Protein AF-A0A835IC22-F1 (afdb_monomer_lite)

Sequence (151 aa):
MANYLKTVVAPQVPPELYDSFIAAIDKGHIKTMPNRSMPAAPHLTPGALLMGDAFNMCHPLTGGGMTVALSDIVVLQNLLKPLRNLNDAPSLCRYLESFYTLRKPPWSYREQYLVRNFDHTSFGNNPLYCGGGESEIVDEFGEDSKFIKGV

Secondary structure (DSSP, 8-state):
-HHHIIIIIGGGS-HHHHHHHHHHHHTT---------B------BTTB---GGGT-BPPTTS--HHHHHHHHHHHHHHHHTT-S-TT-HHHHHHHHHHHHHHT--THHHHHHHHHHHHHHHHH-S-GGG-------------SGGGSSS--

InterPro domains:
  IPR013698 Squalene epoxidase [PF08491] (1-105)
  IPR036188 FAD/NAD(P)-binding domain superfamily [G3DSA:3.50.50.60] (13-121)
  IPR036188 FAD/NAD(P)-binding domain superfamily [SSF51905] (32-123)
  IPR040125 Squalene monooxygenase [PTHR10835] (1-107)

Structure (mmCIF, N/CA/C/O backbone):
data_AF-A0A835IC22-F1
#
_entry.id   AF-A0A835IC22-F1
#
loop_
_atom_site.group_PDB
_atom_site.id
_atom_site.type_symbol
_atom_site.label_atom_id
_atom_site.label_alt_id
_atom_site.label_comp_id
_atom_site.label_asym_id
_atom_site.label_entity_id
_atom_site.label_seq_id
_atom_site.pdbx_PDB_ins_code
_atom_site.Cartn_x
_atom_site.Cartn_y
_atom_site.Cartn_z
_atom_site.occupancy
_atom_site.B_iso_or_equiv
_atom_site.auth_seq_id
_atom_site.auth_comp_id
_atom_site.auth_asym_id
_atom_site.auth_atom_id
_atom_site.pdbx_PDB_model_num
ATOM 1 N N . MET A 1 1 ? -11.893 -7.218 19.104 1.00 88.44 1 MET A N 1
ATOM 2 C CA . MET A 1 1 ? -11.735 -5.921 18.408 1.00 88.44 1 MET A CA 1
ATOM 3 C C . MET A 1 1 ? -12.777 -4.897 18.853 1.00 88.44 1 MET A C 1
ATOM 5 O O . MET A 1 1 ? -12.385 -3.920 19.468 1.00 88.44 1 MET A O 1
ATOM 9 N N . ALA A 1 2 ? -14.081 -5.128 18.646 1.00 93.50 2 ALA A N 1
ATOM 10 C CA . ALA A 1 2 ? -15.134 -4.172 19.029 1.00 93.50 2 ALA A CA 1
ATOM 11 C C . ALA A 1 2 ? -15.066 -3.703 20.499 1.00 93.50 2 ALA A C 1
ATOM 13 O O . ALA A 1 2 ? -15.127 -2.507 20.755 1.00 93.50 2 ALA A O 1
ATOM 14 N N . ASN A 1 3 ? -14.858 -4.625 21.451 1.00 94.62 3 ASN A N 1
ATOM 15 C CA . ASN A 1 3 ? -14.710 -4.269 22.868 1.00 94.62 3 ASN A CA 1
ATOM 16 C C . ASN A 1 3 ? -13.533 -3.306 23.107 1.00 94.62 3 ASN A C 1
ATOM 18 O O . ASN A 1 3 ? -13.711 -2.262 23.715 1.00 94.62 3 ASN A O 1
ATOM 22 N N . TYR A 1 4 ? -12.359 -3.605 22.539 1.00 95.44 4 TYR A N 1
ATOM 23 C CA . TYR A 1 4 ? -11.170 -2.753 22.646 1.00 95.44 4 TYR A CA 1
ATOM 24 C C . TYR A 1 4 ? -11.412 -1.348 22.076 1.00 95.44 4 TYR A C 1
ATOM 26 O O . TYR A 1 4 ? -11.044 -0.354 22.696 1.00 95.44 4 TYR A O 1
ATOM 34 N N . LEU A 1 5 ? -12.091 -1.254 20.927 1.00 95.88 5 LEU A N 1
ATOM 35 C CA . LEU A 1 5 ? -12.436 0.039 20.338 1.00 95.88 5 LEU A CA 1
ATOM 36 C C . LEU A 1 5 ? -13.370 0.851 21.245 1.00 95.88 5 LEU A C 1
ATOM 38 O O . LEU A 1 5 ? -13.173 2.051 21.380 1.00 95.88 5 LEU A O 1
ATOM 42 N N . LYS A 1 6 ? -14.337 0.216 21.914 1.00 95.88 6 LYS A N 1
ATOM 43 C CA . LYS A 1 6 ? -15.254 0.908 22.834 1.00 95.88 6 LYS A CA 1
ATOM 44 C C . LYS A 1 6 ? -14.597 1.320 24.150 1.00 95.88 6 LYS A C 1
ATOM 46 O O . LYS A 1 6 ? -14.882 2.398 24.653 1.00 95.88 6 LYS A O 1
ATOM 51 N N . THR A 1 7 ? -13.744 0.474 24.722 1.00 96.25 7 THR A N 1
ATOM 52 C CA . THR A 1 7 ? -13.201 0.705 26.069 1.00 96.25 7 THR A CA 1
ATOM 53 C C . THR A 1 7 ? -11.900 1.498 26.068 1.00 96.25 7 THR A C 1
ATOM 55 O O . THR A 1 7 ? -11.641 2.220 27.023 1.00 96.25 7 THR A O 1
ATOM 58 N N . VAL A 1 8 ? -11.071 1.354 25.028 1.00 96.56 8 VAL A N 1
ATOM 59 C CA . VAL A 1 8 ? -9.735 1.970 24.962 1.00 96.56 8 VAL A CA 1
ATOM 60 C C . VAL A 1 8 ? -9.702 3.138 23.985 1.00 96.56 8 VAL A C 1
ATOM 62 O O . VAL A 1 8 ? -9.152 4.185 24.313 1.00 96.56 8 VAL A O 1
ATOM 65 N N . VAL A 1 9 ? -10.287 2.980 22.793 1.00 95.69 9 VAL A N 1
ATOM 66 C CA . VAL A 1 9 ? -10.189 3.997 21.731 1.00 95.69 9 VAL A CA 1
ATOM 67 C C . VAL A 1 9 ? -11.272 5.066 21.865 1.00 95.69 9 VAL A C 1
ATOM 69 O O . VAL A 1 9 ? -10.950 6.245 21.806 1.00 95.69 9 VAL A O 1
ATOM 72 N N . ALA A 1 10 ? -12.533 4.689 22.102 1.00 95.94 10 ALA A N 1
ATOM 73 C CA . ALA A 1 10 ? -13.659 5.628 22.145 1.00 95.94 10 ALA A CA 1
ATOM 74 C C . ALA A 1 10 ? -13.474 6.806 23.124 1.00 95.94 10 ALA A C 1
ATOM 76 O O . ALA A 1 10 ? -13.819 7.920 22.741 1.00 95.94 10 ALA A O 1
ATOM 77 N N . PRO A 1 11 ? -12.893 6.636 24.332 1.00 96.44 11 PRO A N 1
ATOM 78 C CA . PRO A 1 11 ? -12.646 7.763 25.239 1.00 96.44 11 PRO A CA 1
ATOM 79 C C . PRO A 1 11 ? -11.644 8.804 24.713 1.00 96.44 11 PRO A C 1
ATOM 81 O O . PRO A 1 11 ? -11.596 9.912 25.235 1.00 96.44 11 PRO A O 1
ATOM 84 N N . GLN A 1 12 ? -10.830 8.452 23.712 1.00 96.38 12 GLN A N 1
ATOM 85 C CA . GLN A 1 12 ? -9.830 9.331 23.090 1.00 96.38 12 GLN A CA 1
ATOM 86 C C . GLN A 1 12 ? -10.367 10.030 21.827 1.00 96.38 12 GLN A C 1
ATOM 88 O O . GLN A 1 12 ? -9.678 10.866 21.243 1.00 96.38 12 GLN A O 1
ATOM 93 N N . VAL A 1 13 ? -11.575 9.675 21.375 1.00 96.06 13 VAL A N 1
ATOM 94 C CA . VAL A 1 13 ? -12.207 10.247 20.180 1.00 96.06 13 VAL A CA 1
ATOM 95 C C . VAL A 1 13 ? -12.846 11.598 20.533 1.00 96.06 13 VAL A C 1
ATOM 97 O O . VAL A 1 13 ? -13.479 11.702 21.585 1.00 96.06 13 VAL A O 1
ATOM 100 N N . PRO A 1 14 ? -12.734 12.626 19.669 1.00 97.38 14 PRO A N 1
ATOM 101 C CA . PRO A 1 14 ? -13.420 13.898 19.873 1.00 97.38 14 PRO A CA 1
ATOM 102 C C . PRO A 1 14 ? -14.938 13.724 20.070 1.00 97.38 14 PRO A C 1
ATOM 104 O O . PRO A 1 14 ? -15.537 12.886 19.382 1.00 97.38 14 PRO A O 1
ATOM 107 N N . PRO A 1 15 ? -15.582 14.509 20.957 1.00 95.75 15 PRO A N 1
ATOM 108 C CA . PRO A 1 15 ? -17.012 14.380 21.250 1.00 95.75 15 PRO A CA 1
ATOM 109 C C . PRO A 1 15 ? -17.905 14.420 20.004 1.00 95.75 15 PRO A C 1
ATOM 111 O O . PRO A 1 15 ? -18.880 13.680 19.919 1.00 95.75 15 PRO A O 1
ATOM 114 N N . GLU A 1 16 ? -17.537 15.221 19.004 1.00 97.50 16 GLU A N 1
ATOM 115 C CA . GLU A 1 16 ? -18.276 15.400 17.751 1.00 97.50 16 GLU A CA 1
ATOM 116 C C . GLU A 1 16 ? -18.332 14.123 16.895 1.00 97.50 16 GLU A C 1
ATOM 118 O O . GLU A 1 16 ? -19.232 13.968 16.071 1.00 97.50 16 GLU A O 1
ATOM 123 N N . LEU A 1 17 ? -17.377 13.203 17.074 1.00 97.06 17 LEU A N 1
ATOM 124 C CA . LEU A 1 17 ? -17.281 11.951 16.315 1.00 97.06 17 LEU A CA 1
ATOM 125 C C . LEU A 1 17 ? -17.707 10.721 17.127 1.00 97.06 17 LEU A C 1
ATOM 127 O O . LEU A 1 17 ? -17.896 9.653 16.537 1.00 97.06 17 LEU A O 1
ATOM 131 N N . TYR A 1 18 ? -17.884 10.852 18.444 1.00 96.38 18 TYR A N 1
ATOM 132 C CA . TYR A 1 18 ? -18.097 9.730 19.361 1.00 96.38 18 TYR A CA 1
ATOM 133 C C . TYR A 1 18 ? -19.308 8.865 18.981 1.00 96.38 18 TYR A C 1
ATOM 135 O O . TYR A 1 18 ? -19.168 7.655 18.786 1.00 96.38 18 TYR A O 1
ATOM 143 N N . ASP A 1 19 ? -20.479 9.477 18.790 1.00 96.75 19 ASP A N 1
ATOM 144 C CA . ASP A 1 19 ? -21.715 8.746 18.474 1.00 96.75 19 ASP A CA 1
ATOM 145 C C . ASP A 1 19 ? -21.602 7.994 17.143 1.00 96.75 19 ASP A C 1
ATOM 147 O O . ASP A 1 19 ? -21.988 6.827 17.028 1.00 96.75 19 ASP A O 1
ATOM 151 N N . SER A 1 20 ? -20.999 8.640 16.138 1.00 96.56 20 SER A N 1
ATOM 152 C CA . SER A 1 20 ? -20.763 8.031 14.827 1.00 96.56 20 SER A CA 1
ATOM 153 C C . SER A 1 20 ? -19.791 6.847 14.906 1.00 96.56 20 SER A C 1
ATOM 155 O O . SER A 1 20 ? -19.995 5.828 14.239 1.00 96.56 20 SER A O 1
ATOM 157 N N . PHE A 1 21 ? -18.777 6.946 15.769 1.00 96.44 21 PHE A N 1
ATOM 158 C CA . PHE A 1 21 ? -17.787 5.904 16.007 1.00 96.44 21 PHE A CA 1
ATOM 159 C C . PHE A 1 21 ? -18.409 4.678 16.688 1.00 96.44 21 PHE A C 1
ATOM 161 O O . PHE A 1 21 ? -18.231 3.556 16.206 1.00 96.44 21 PHE A O 1
ATOM 168 N N . ILE A 1 22 ? -19.204 4.870 17.748 1.00 96.81 22 ILE A N 1
ATOM 169 C CA . ILE A 1 22 ? -19.910 3.774 18.434 1.00 96.81 22 ILE A CA 1
ATOM 170 C C . ILE A 1 22 ? -20.901 3.085 17.490 1.00 96.81 22 ILE A C 1
ATOM 172 O O . ILE A 1 22 ? -20.872 1.857 17.365 1.00 96.81 22 ILE A O 1
ATOM 176 N N . ALA A 1 23 ? -21.701 3.859 16.751 1.00 96.50 23 ALA A N 1
ATOM 177 C CA . ALA A 1 23 ? -22.654 3.315 15.787 1.00 96.50 23 ALA A CA 1
ATOM 178 C C . ALA A 1 23 ? -21.967 2.489 14.681 1.00 96.50 23 ALA A C 1
ATOM 180 O O . ALA A 1 23 ? -22.501 1.469 14.239 1.00 96.50 23 ALA A O 1
ATOM 181 N N . ALA A 1 24 ? -20.778 2.896 14.225 1.00 96.06 24 ALA A N 1
ATOM 182 C CA . ALA A 1 24 ? -20.002 2.138 13.244 1.00 96.06 24 ALA A CA 1
ATOM 183 C C . ALA A 1 24 ? -19.472 0.809 13.809 1.00 96.06 24 ALA A C 1
ATOM 185 O O . ALA A 1 24 ? -19.466 -0.198 13.096 1.00 96.06 24 ALA A O 1
ATOM 186 N N . ILE A 1 25 ? -19.074 0.779 15.085 1.00 95.75 25 ILE A N 1
ATOM 187 C CA . ILE A 1 25 ? -18.645 -0.453 15.763 1.00 95.75 25 ILE A CA 1
ATOM 188 C C . ILE A 1 25 ? -19.816 -1.431 15.898 1.00 95.75 25 ILE A C 1
ATOM 190 O O . ILE A 1 25 ? -19.635 -2.621 15.636 1.00 95.75 25 ILE A O 1
ATOM 194 N N . ASP A 1 26 ? -21.008 -0.945 16.252 1.00 95.50 26 ASP A N 1
ATOM 195 C CA . ASP A 1 26 ? -22.206 -1.780 16.421 1.00 95.50 26 ASP A CA 1
ATOM 196 C C . ASP A 1 26 ? -22.703 -2.395 15.110 1.00 95.50 26 ASP A C 1
ATOM 198 O O . ASP A 1 26 ? -23.225 -3.508 15.108 1.00 95.50 26 ASP A O 1
ATOM 202 N N . LYS A 1 27 ? -22.450 -1.734 13.973 1.00 95.44 27 LYS A N 1
ATOM 203 C CA . LYS A 1 27 ? -22.671 -2.316 12.637 1.00 95.44 27 LYS A CA 1
ATOM 204 C C . LYS A 1 27 ? -21.746 -3.504 12.332 1.00 95.44 27 LYS A C 1
ATOM 206 O O . LYS A 1 27 ? -22.031 -4.264 11.414 1.00 95.44 27 LYS A O 1
ATOM 211 N N . GLY A 1 28 ? -20.632 -3.667 13.051 1.00 91.12 28 GLY A N 1
ATOM 212 C CA . GLY A 1 28 ? -19.802 -4.879 13.019 1.00 91.12 28 GLY A CA 1
ATOM 213 C C . GLY A 1 28 ? -18.872 -5.059 11.809 1.00 91.12 28 GLY A C 1
ATOM 214 O O . GLY A 1 28 ? -18.144 -6.047 11.749 1.00 91.12 28 GLY A O 1
ATOM 215 N N . HIS A 1 29 ? -18.820 -4.118 10.862 1.00 91.19 29 HIS A N 1
ATOM 216 C CA . HIS A 1 29 ? -17.988 -4.223 9.651 1.00 91.19 29 HIS A CA 1
ATOM 217 C C . HIS A 1 29 ? -16.534 -3.755 9.861 1.00 91.19 29 HIS A C 1
ATOM 219 O O . HIS A 1 29 ? -16.032 -2.892 9.140 1.00 91.19 29 HIS A O 1
ATOM 225 N N . ILE A 1 30 ? -15.837 -4.327 10.846 1.00 92.69 30 ILE A N 1
ATOM 226 C CA . ILE A 1 30 ? -14.449 -3.961 11.163 1.00 92.69 30 ILE A CA 1
ATOM 227 C C . ILE A 1 30 ? -13.486 -4.814 10.333 1.00 92.69 30 ILE A C 1
ATOM 229 O O . ILE A 1 30 ? -13.465 -6.038 10.455 1.00 92.69 30 ILE A O 1
ATOM 233 N N . LYS A 1 31 ? -12.659 -4.163 9.510 1.00 92.69 31 LYS A N 1
ATOM 234 C CA . LYS A 1 31 ? -11.594 -4.811 8.734 1.00 92.69 31 LYS A CA 1
ATOM 235 C C . LYS A 1 31 ? -10.240 -4.537 9.376 1.00 92.69 31 LYS A C 1
ATOM 237 O O . LYS A 1 31 ? -9.983 -3.431 9.841 1.00 92.69 31 LYS A O 1
ATOM 242 N N . THR A 1 32 ? -9.367 -5.535 9.361 1.00 89.75 32 THR A N 1
ATOM 243 C CA . THR A 1 32 ? -7.977 -5.399 9.802 1.00 89.75 32 THR A CA 1
ATOM 244 C C . THR A 1 32 ? -7.069 -5.699 8.625 1.00 89.75 32 THR A C 1
ATOM 246 O O . THR A 1 32 ? -7.262 -6.699 7.937 1.00 89.75 32 THR A O 1
ATOM 249 N N . MET A 1 33 ? -6.094 -4.825 8.403 1.00 89.38 33 MET A N 1
ATOM 250 C CA . MET A 1 33 ? -5.032 -5.022 7.424 1.00 89.38 33 MET A CA 1
ATOM 251 C C . MET A 1 33 ? -3.688 -5.012 8.149 1.00 89.38 33 MET A C 1
ATOM 253 O O . MET A 1 33 ? -3.528 -4.253 9.109 1.00 89.38 33 MET A O 1
ATOM 257 N N . PRO A 1 34 ? -2.734 -5.860 7.735 1.00 86.50 34 PRO A N 1
ATOM 258 C CA . PRO A 1 34 ? -1.403 -5.839 8.308 1.00 86.50 34 PRO A CA 1
ATOM 259 C C . PRO A 1 34 ? -0.708 -4.531 7.934 1.00 86.50 34 PRO A C 1
ATOM 261 O O . PRO A 1 34 ? -0.731 -4.102 6.784 1.00 86.50 34 PRO A O 1
ATOM 264 N N . ASN A 1 35 ? -0.056 -3.929 8.916 1.00 83.44 35 ASN A N 1
ATOM 265 C CA . ASN A 1 35 ? 0.864 -2.831 8.703 1.00 83.44 35 ASN A CA 1
ATOM 266 C C . ASN A 1 35 ? 2.269 -3.416 8.515 1.00 83.44 35 ASN A C 1
ATOM 268 O O . ASN A 1 35 ? 2.750 -4.138 9.389 1.00 83.44 35 ASN A O 1
ATOM 272 N N . ARG A 1 36 ? 2.890 -3.174 7.359 1.00 79.94 36 ARG A N 1
ATOM 273 C CA . ARG A 1 36 ?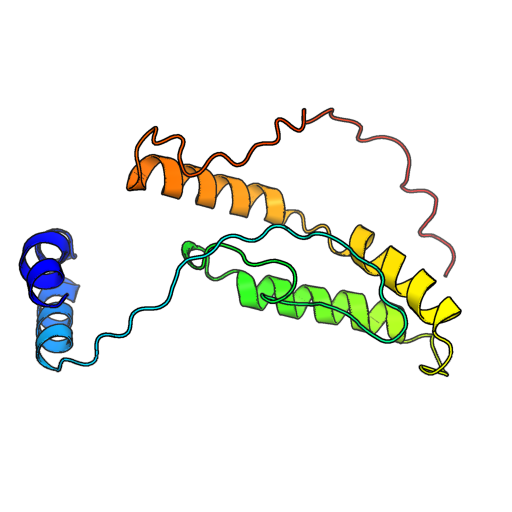 4.226 -3.677 7.031 1.00 79.94 36 ARG A CA 1
ATOM 274 C C . ARG A 1 36 ? 5.093 -2.539 6.516 1.00 79.94 36 ARG A C 1
ATOM 276 O O . ARG A 1 36 ? 4.611 -1.658 5.815 1.00 79.94 36 ARG A O 1
ATOM 283 N N . SER A 1 37 ? 6.379 -2.622 6.830 1.00 79.56 37 SER A N 1
ATOM 284 C CA . SER A 1 37 ? 7.430 -1.826 6.209 1.00 79.56 37 SER A CA 1
ATOM 285 C C . SER A 1 37 ? 8.361 -2.784 5.475 1.00 79.56 37 SER A C 1
ATOM 287 O O . SER A 1 37 ? 8.773 -3.799 6.041 1.00 79.56 37 SER A O 1
ATOM 289 N N . MET A 1 38 ? 8.640 -2.508 4.206 1.00 82.94 38 MET A N 1
ATOM 290 C CA . MET A 1 38 ? 9.554 -3.298 3.386 1.00 82.94 38 MET A CA 1
ATOM 291 C C . MET A 1 38 ? 10.400 -2.337 2.555 1.00 82.94 38 MET A C 1
ATOM 293 O O . MET A 1 38 ? 9.855 -1.712 1.644 1.00 82.94 38 MET A O 1
ATOM 297 N N . PRO A 1 39 ? 11.701 -2.199 2.860 1.00 81.38 39 PRO A N 1
ATOM 298 C CA . PRO A 1 39 ? 12.570 -1.305 2.117 1.00 81.38 39 PRO A CA 1
ATOM 299 C C . PRO A 1 39 ? 12.816 -1.830 0.701 1.00 81.38 39 PRO A C 1
ATOM 301 O O . PRO A 1 39 ? 12.894 -3.036 0.468 1.00 81.38 39 PRO A O 1
ATOM 304 N N . ALA A 1 40 ? 12.994 -0.899 -0.232 1.00 83.19 40 ALA A N 1
ATOM 305 C CA . ALA A 1 40 ? 13.418 -1.187 -1.593 1.00 83.19 40 ALA A CA 1
ATOM 306 C C . ALA A 1 40 ? 14.752 -1.958 -1.631 1.00 83.19 40 ALA A C 1
ATOM 308 O O . ALA A 1 40 ? 15.790 -1.431 -1.233 1.00 83.19 40 ALA A O 1
ATOM 309 N N . ALA A 1 41 ? 14.731 -3.168 -2.189 1.00 84.06 41 ALA A N 1
ATOM 310 C CA . ALA A 1 41 ? 15.919 -3.961 -2.499 1.00 84.06 41 ALA A CA 1
ATOM 311 C C . ALA A 1 41 ? 15.984 -4.183 -4.023 1.00 84.06 41 ALA A C 1
ATOM 313 O O . ALA A 1 41 ? 15.286 -5.055 -4.549 1.00 84.06 41 ALA A O 1
ATOM 314 N N . PRO A 1 42 ? 16.740 -3.356 -4.771 1.00 82.62 42 PRO A N 1
ATOM 315 C CA . PRO A 1 42 ? 16.796 -3.461 -6.222 1.00 82.62 42 PRO A CA 1
ATOM 316 C C . PRO A 1 42 ? 17.467 -4.770 -6.647 1.00 82.62 42 PRO A C 1
ATOM 318 O O . PRO A 1 42 ? 18.636 -5.014 -6.358 1.00 82.62 42 PRO A O 1
ATOM 321 N N . HIS A 1 43 ? 16.724 -5.593 -7.385 1.00 83.19 43 HIS A N 1
ATOM 322 C CA . HIS A 1 43 ? 17.223 -6.815 -8.004 1.00 83.19 43 HIS A CA 1
ATOM 323 C C . HIS A 1 43 ? 16.805 -6.845 -9.473 1.00 83.19 43 HIS A C 1
ATOM 325 O O . HIS A 1 43 ? 15.618 -6.822 -9.800 1.00 83.19 43 HIS A O 1
ATOM 331 N N . LEU A 1 44 ? 17.789 -6.882 -10.372 1.00 84.50 44 LEU A N 1
ATOM 332 C CA . LEU A 1 44 ? 17.548 -6.955 -11.809 1.00 84.50 44 LEU A CA 1
ATOM 333 C C . LEU A 1 44 ? 17.257 -8.399 -12.205 1.00 84.50 44 LEU A C 1
ATOM 335 O O . LEU A 1 44 ? 18.107 -9.275 -12.067 1.00 84.50 44 LEU A O 1
ATOM 339 N N . THR A 1 45 ? 16.056 -8.634 -12.722 1.00 88.19 45 THR A N 1
ATOM 340 C CA . THR A 1 45 ? 15.676 -9.906 -13.340 1.00 88.19 45 THR A CA 1
ATOM 341 C C . THR A 1 45 ? 15.287 -9.619 -14.788 1.00 88.19 45 THR A C 1
ATOM 343 O O . THR A 1 45 ? 14.319 -8.890 -15.007 1.00 88.19 45 THR A O 1
ATOM 346 N N . PRO A 1 46 ? 16.018 -10.142 -15.790 1.00 87.69 46 PRO A N 1
ATOM 347 C CA . PRO A 1 46 ? 15.685 -9.919 -17.193 1.00 87.69 46 PRO A CA 1
ATOM 348 C C . PRO A 1 46 ? 14.222 -10.271 -17.494 1.00 87.69 46 PRO A C 1
ATOM 350 O O . PRO A 1 46 ? 13.771 -11.376 -17.203 1.00 87.69 46 PRO A O 1
ATOM 353 N N . GLY A 1 47 ? 13.479 -9.320 -18.064 1.00 87.50 47 GLY A N 1
ATOM 354 C CA . GLY A 1 47 ? 12.062 -9.494 -18.405 1.00 87.50 47 GLY A CA 1
ATOM 355 C C . GLY A 1 47 ? 11.069 -9.308 -17.249 1.00 87.50 47 GLY A C 1
ATOM 356 O O . GLY A 1 47 ? 9.870 -9.451 -17.476 1.00 87.50 47 GLY A O 1
ATOM 357 N N . ALA A 1 48 ? 11.521 -8.961 -16.039 1.00 89.56 48 ALA A N 1
ATOM 358 C CA . ALA A 1 48 ? 10.648 -8.696 -14.898 1.00 89.56 48 ALA A CA 1
ATOM 359 C C . ALA A 1 48 ? 10.997 -7.373 -14.198 1.00 89.56 48 ALA A C 1
ATOM 361 O O . ALA A 1 48 ? 12.159 -6.983 -14.092 1.00 89.56 48 ALA A O 1
ATOM 362 N N . LEU A 1 49 ? 9.970 -6.687 -13.693 1.00 89.06 49 LEU A N 1
ATOM 363 C CA . LEU A 1 49 ? 10.099 -5.438 -12.946 1.00 89.06 49 LEU A CA 1
ATOM 364 C C . LEU A 1 49 ? 9.170 -5.464 -11.733 1.00 89.06 49 LEU A C 1
ATOM 366 O O . LEU A 1 49 ? 7.983 -5.762 -11.861 1.00 89.06 49 LEU A O 1
ATOM 370 N N . LEU A 1 50 ? 9.709 -5.111 -10.567 1.00 89.88 50 LEU A N 1
ATOM 371 C CA . LEU A 1 50 ? 8.968 -5.031 -9.312 1.00 89.88 50 LEU A CA 1
ATOM 372 C C . LEU A 1 50 ? 8.677 -3.563 -8.962 1.00 89.88 50 LEU A C 1
ATOM 374 O O . LEU A 1 50 ? 9.578 -2.721 -8.966 1.00 89.88 50 LEU A O 1
ATOM 378 N N . MET A 1 51 ? 7.418 -3.241 -8.651 1.00 89.06 51 MET A N 1
ATOM 379 C CA . MET A 1 51 ? 6.967 -1.875 -8.341 1.00 89.06 51 MET A CA 1
ATOM 380 C C . MET A 1 51 ? 5.860 -1.835 -7.280 1.00 89.06 51 MET A C 1
ATOM 382 O O . MET A 1 51 ? 5.288 -2.866 -6.931 1.00 89.06 51 MET A O 1
ATOM 386 N N . GLY A 1 52 ? 5.560 -0.626 -6.786 1.00 88.69 52 GLY A N 1
ATOM 387 C CA . GLY A 1 52 ? 4.561 -0.384 -5.742 1.00 88.69 52 GLY A CA 1
ATOM 388 C C . GLY A 1 52 ? 4.901 -1.094 -4.433 1.00 88.69 52 GLY A C 1
ATOM 389 O O . GLY A 1 52 ? 6.074 -1.338 -4.143 1.00 88.69 52 GLY A O 1
ATOM 390 N N . ASP A 1 53 ? 3.868 -1.494 -3.693 1.00 89.62 53 ASP A N 1
ATOM 391 C CA . ASP A 1 53 ? 4.003 -2.234 -2.433 1.00 89.62 53 ASP A CA 1
ATOM 392 C C . ASP A 1 53 ? 4.759 -3.561 -2.602 1.00 89.62 53 ASP A C 1
ATOM 394 O O . ASP A 1 53 ? 5.398 -4.037 -1.675 1.00 89.62 53 ASP A O 1
ATOM 398 N N . ALA A 1 54 ? 4.773 -4.162 -3.794 1.00 88.88 54 ALA A N 1
ATOM 399 C CA . ALA A 1 54 ? 5.562 -5.371 -4.017 1.00 88.88 54 ALA A CA 1
ATOM 400 C C . ALA A 1 54 ? 7.079 -5.104 -3.985 1.00 88.88 54 ALA A C 1
ATOM 402 O O . ALA A 1 54 ? 7.850 -6.029 -3.757 1.00 88.88 54 ALA A O 1
ATOM 403 N N . PHE A 1 55 ? 7.509 -3.856 -4.199 1.00 87.19 55 PHE A N 1
ATOM 404 C CA . PHE A 1 55 ? 8.915 -3.450 -4.199 1.00 87.19 55 PHE A CA 1
ATOM 405 C C . PHE A 1 55 ? 9.319 -2.653 -2.958 1.00 87.19 55 PHE A C 1
ATOM 407 O O . PHE A 1 55 ? 10.423 -2.823 -2.451 1.00 87.19 55 PHE A O 1
ATOM 414 N N . ASN A 1 56 ? 8.453 -1.748 -2.506 1.00 86.25 56 ASN A N 1
ATOM 415 C CA . ASN A 1 56 ? 8.739 -0.815 -1.425 1.00 86.25 56 ASN A CA 1
ATOM 416 C C . ASN A 1 56 ? 7.434 -0.504 -0.680 1.00 86.25 56 ASN A C 1
ATOM 418 O O . ASN A 1 56 ? 6.659 0.337 -1.136 1.00 86.25 56 ASN A O 1
ATOM 422 N N . MET A 1 57 ? 7.185 -1.196 0.438 1.00 82.88 57 MET A N 1
ATOM 423 C CA . MET A 1 57 ? 6.019 -0.931 1.292 1.00 82.88 57 MET A CA 1
ATOM 424 C C . MET A 1 57 ? 6.374 0.115 2.336 1.00 82.88 57 MET A C 1
ATOM 426 O O . MET A 1 57 ? 7.234 -0.122 3.188 1.00 82.88 57 MET A O 1
ATOM 430 N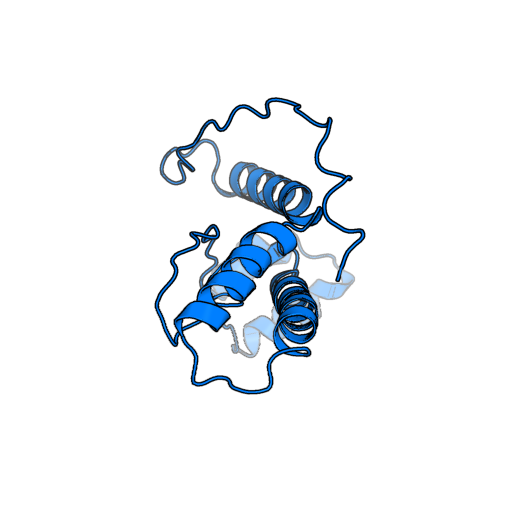 N . CYS A 1 58 ? 5.655 1.232 2.309 1.00 78.94 58 CYS A N 1
ATOM 431 C CA . CYS A 1 58 ? 5.663 2.217 3.381 1.00 78.94 58 CYS A CA 1
ATOM 432 C C . CYS A 1 58 ? 4.538 1.926 4.383 1.00 78.94 58 CYS A C 1
ATOM 434 O O . CYS A 1 58 ? 3.497 1.362 4.045 1.00 78.94 58 CYS A O 1
ATOM 436 N N . HIS A 1 59 ? 4.722 2.377 5.621 1.00 78.69 59 HIS A N 1
ATOM 437 C CA . HIS A 1 59 ? 3.676 2.326 6.637 1.00 78.69 59 HIS A CA 1
ATOM 438 C C . HIS A 1 59 ? 2.445 3.132 6.165 1.00 78.69 59 HIS A C 1
ATOM 440 O O . HIS A 1 59 ? 2.586 4.306 5.816 1.00 78.69 59 HIS A O 1
ATOM 446 N N . PRO A 1 60 ? 1.212 2.597 6.229 1.00 81.88 60 PRO A N 1
ATOM 447 C CA . PRO A 1 60 ? 0.021 3.247 5.678 1.00 81.88 60 PRO A CA 1
ATOM 448 C C . PRO A 1 60 ? -0.449 4.475 6.477 1.00 81.88 60 PRO A C 1
ATOM 450 O O . PRO A 1 60 ? -1.488 5.044 6.160 1.00 81.88 60 PRO A O 1
ATOM 453 N N . LEU A 1 61 ? 0.298 4.905 7.502 1.00 83.31 61 LEU A N 1
ATOM 454 C CA . LEU A 1 61 ? -0.088 6.013 8.385 1.00 83.31 61 LEU A CA 1
ATOM 455 C C . LEU A 1 61 ? -0.085 7.350 7.643 1.00 83.31 61 LEU A C 1
ATOM 457 O O . LEU A 1 61 ? -0.926 8.204 7.896 1.00 83.31 61 LEU A O 1
ATOM 461 N N . THR A 1 62 ? 0.850 7.515 6.712 1.00 80.44 62 THR A N 1
ATOM 462 C CA . THR A 1 62 ? 0.975 8.706 5.866 1.00 80.44 62 THR A CA 1
ATOM 463 C C . THR A 1 62 ? 0.086 8.638 4.626 1.00 80.44 62 THR A C 1
ATOM 465 O O . THR A 1 62 ? -0.077 9.644 3.942 1.00 80.44 62 THR A O 1
ATOM 468 N N . GLY A 1 63 ? -0.466 7.461 4.303 1.00 80.69 63 GLY A N 1
ATOM 469 C CA . GLY A 1 63 ? -1.220 7.231 3.068 1.00 80.69 63 GLY A CA 1
ATOM 470 C C . GLY A 1 63 ? -0.402 7.422 1.781 1.00 80.69 63 GLY A C 1
ATOM 471 O O . GLY A 1 63 ? -0.987 7.545 0.707 1.00 80.69 63 GLY A O 1
ATOM 472 N N . GLY A 1 64 ? 0.934 7.461 1.860 1.00 84.06 64 GLY A N 1
ATOM 473 C CA . GLY A 1 64 ? 1.808 7.839 0.744 1.00 84.06 64 GLY A CA 1
ATOM 474 C C . GLY A 1 64 ? 2.047 6.759 -0.316 1.00 84.06 64 GLY A C 1
ATOM 475 O O . GLY A 1 64 ? 2.490 7.087 -1.415 1.00 84.06 64 GLY A O 1
ATOM 476 N N . GLY A 1 65 ? 1.715 5.490 -0.044 1.00 85.94 65 GLY A N 1
ATOM 477 C CA . GLY A 1 65 ? 2.036 4.359 -0.932 1.00 85.94 65 GLY A CA 1
ATOM 478 C C . GLY A 1 65 ? 1.516 4.514 -2.368 1.00 85.94 65 GLY A C 1
ATOM 479 O O . GLY A 1 65 ? 2.246 4.259 -3.325 1.00 85.94 65 GLY A O 1
ATOM 480 N N . MET A 1 66 ? 0.293 5.031 -2.547 1.00 90.12 66 MET A N 1
ATOM 481 C CA . MET A 1 66 ? -0.252 5.306 -3.887 1.00 90.12 66 MET A CA 1
ATOM 482 C C . MET A 1 66 ? 0.509 6.422 -4.608 1.00 90.12 66 MET A C 1
ATOM 484 O O . MET A 1 66 ? 0.749 6.326 -5.809 1.00 90.12 66 MET A O 1
ATOM 488 N N . THR A 1 67 ? 0.909 7.470 -3.886 1.00 89.00 67 THR A N 1
ATOM 489 C CA . THR A 1 67 ? 1.689 8.582 -4.444 1.00 89.00 67 THR A CA 1
ATOM 490 C C . THR A 1 67 ? 3.059 8.102 -4.908 1.00 89.00 67 THR A C 1
ATOM 492 O O . THR A 1 67 ? 3.490 8.467 -6.001 1.00 89.00 67 THR A O 1
ATOM 495 N N . VAL A 1 68 ? 3.714 7.240 -4.123 1.00 86.31 68 VAL A N 1
ATOM 496 C CA . VAL A 1 68 ? 4.977 6.593 -4.509 1.00 86.31 68 VAL A CA 1
ATOM 497 C C . VAL A 1 68 ? 4.772 5.762 -5.776 1.00 86.31 68 VAL A C 1
ATOM 499 O O . VAL A 1 68 ? 5.455 6.000 -6.767 1.00 86.31 68 VAL A O 1
ATOM 502 N N . ALA A 1 69 ? 3.762 4.885 -5.801 1.00 89.44 69 ALA A N 1
ATOM 503 C CA . ALA A 1 69 ? 3.476 4.043 -6.962 1.00 89.44 69 ALA A CA 1
ATOM 504 C C . ALA A 1 69 ? 3.192 4.852 -8.243 1.00 89.44 69 ALA A C 1
ATOM 506 O O . ALA A 1 69 ? 3.679 4.509 -9.319 1.00 89.44 69 ALA A O 1
ATOM 507 N N . LEU A 1 70 ? 2.432 5.945 -8.146 1.00 90.88 70 LEU A N 1
ATOM 508 C CA . LEU A 1 70 ? 2.147 6.824 -9.286 1.00 90.88 70 LEU A CA 1
ATOM 509 C C . LEU A 1 70 ? 3.385 7.607 -9.738 1.00 90.88 70 LEU A C 1
ATOM 511 O O . LEU A 1 70 ? 3.605 7.758 -10.939 1.00 90.88 70 LEU A O 1
ATOM 515 N N . SER A 1 71 ? 4.216 8.062 -8.800 1.00 89.44 71 SER A N 1
ATOM 516 C CA . SER A 1 71 ? 5.499 8.696 -9.114 1.00 89.44 71 SER A CA 1
ATOM 517 C C . SER A 1 71 ? 6.420 7.740 -9.875 1.00 89.44 71 SER A C 1
ATOM 519 O O . SER A 1 71 ? 7.029 8.122 -10.876 1.00 89.44 71 SER A O 1
ATOM 521 N N . ASP A 1 72 ? 6.475 6.477 -9.453 1.00 90.44 72 ASP A N 1
ATOM 522 C CA . ASP A 1 72 ? 7.266 5.437 -10.111 1.00 90.44 72 ASP A CA 1
ATOM 523 C C . ASP A 1 72 ? 6.819 5.204 -11.554 1.00 90.44 72 ASP A C 1
ATOM 525 O O . ASP A 1 72 ? 7.655 5.069 -12.447 1.00 90.44 72 ASP A O 1
ATOM 529 N N . ILE A 1 73 ? 5.505 5.215 -11.799 1.00 92.12 73 ILE A N 1
ATOM 530 C CA . ILE A 1 73 ? 4.933 5.074 -13.143 1.00 92.12 73 ILE A CA 1
ATOM 531 C C . ILE A 1 73 ? 5.390 6.216 -14.054 1.00 92.12 73 ILE A C 1
ATOM 533 O O . ILE A 1 73 ? 5.720 5.962 -15.210 1.00 92.12 73 ILE A O 1
ATOM 537 N N . VAL A 1 74 ? 5.451 7.456 -13.558 1.00 92.25 74 VAL A N 1
ATOM 538 C CA . VAL A 1 74 ? 5.916 8.606 -14.353 1.00 92.25 74 VAL A CA 1
ATOM 539 C C . VAL A 1 74 ? 7.391 8.451 -14.733 1.00 92.25 74 VAL A C 1
ATOM 541 O O . VAL A 1 74 ? 7.754 8.649 -15.895 1.00 92.25 74 VAL A O 1
ATOM 544 N N . VAL A 1 75 ? 8.248 8.058 -13.785 1.00 91.31 75 VAL A N 1
ATOM 545 C CA . VAL A 1 75 ? 9.675 7.810 -14.060 1.00 91.31 75 VAL A CA 1
ATOM 546 C C . VAL A 1 75 ? 9.832 6.672 -15.066 1.00 91.31 75 VAL A C 1
ATOM 548 O O . VAL A 1 75 ? 10.536 6.821 -16.066 1.00 91.31 75 VAL A O 1
ATOM 551 N N . LEU A 1 76 ? 9.130 5.559 -14.846 1.00 92.06 76 LEU A N 1
ATOM 552 C CA . LEU A 1 76 ? 9.179 4.404 -15.732 1.00 92.06 76 LEU A CA 1
ATOM 553 C C . LEU A 1 76 ? 8.689 4.750 -17.142 1.00 92.06 76 LEU A C 1
ATOM 555 O O . LEU A 1 76 ? 9.338 4.384 -18.119 1.00 92.06 76 LEU A O 1
ATOM 559 N N . GLN A 1 77 ? 7.581 5.482 -17.268 1.00 92.81 77 GLN A N 1
ATOM 560 C CA . GLN A 1 77 ? 7.049 5.914 -18.560 1.00 92.81 77 GLN A CA 1
ATOM 561 C C . GLN A 1 77 ? 8.100 6.696 -19.352 1.00 92.81 77 GLN A C 1
ATOM 563 O O . GLN A 1 77 ? 8.299 6.426 -20.535 1.00 92.81 77 GLN A O 1
ATOM 568 N N . ASN A 1 78 ? 8.793 7.636 -18.706 1.00 91.38 78 ASN A N 1
ATOM 569 C CA . ASN A 1 78 ? 9.827 8.439 -19.354 1.00 91.38 78 ASN A CA 1
ATOM 570 C C . ASN A 1 78 ? 11.029 7.593 -19.799 1.00 91.38 78 ASN A C 1
ATOM 572 O O . ASN A 1 78 ? 11.547 7.811 -20.893 1.00 91.38 78 ASN A O 1
ATOM 576 N N . LEU A 1 79 ? 11.428 6.603 -18.996 1.00 91.06 79 LEU A N 1
ATOM 577 C CA . LEU A 1 79 ? 12.522 5.684 -19.325 1.00 91.06 79 LEU A CA 1
ATOM 578 C C . LEU A 1 79 ? 12.169 4.720 -20.463 1.00 91.06 79 LEU A C 1
ATOM 580 O O . LEU A 1 79 ? 13.028 4.406 -21.283 1.00 91.06 79 LEU A O 1
ATOM 584 N N . LEU A 1 80 ? 10.916 4.265 -20.536 1.00 90.56 80 LEU A N 1
ATOM 585 C CA . LEU A 1 80 ? 10.462 3.324 -21.564 1.00 90.56 80 LEU A CA 1
ATOM 586 C C . LEU A 1 80 ? 10.059 4.008 -22.878 1.00 90.56 80 LEU A C 1
ATOM 588 O O . LEU A 1 80 ? 10.121 3.376 -23.928 1.00 90.56 80 LEU A O 1
ATOM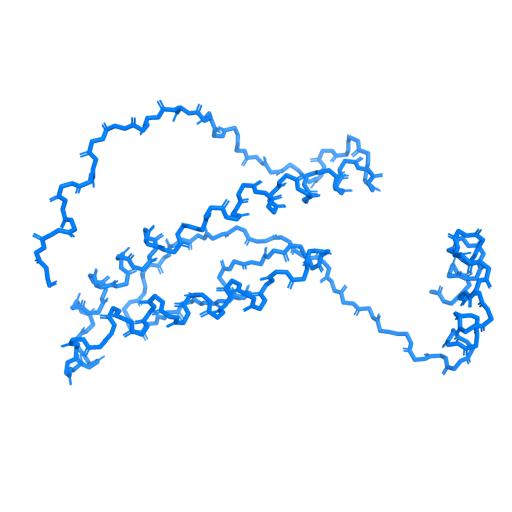 592 N N . LYS A 1 81 ? 9.687 5.293 -22.857 1.00 91.56 81 LYS A N 1
ATOM 593 C CA . LYS A 1 81 ? 9.280 6.070 -24.043 1.00 91.56 81 LYS A CA 1
ATOM 594 C C . LYS A 1 81 ? 10.232 5.977 -25.254 1.00 91.56 81 LYS A C 1
ATOM 596 O O . LYS A 1 81 ? 9.718 5.876 -26.369 1.00 91.56 81 LYS A O 1
ATOM 601 N N . PRO A 1 82 ? 11.573 6.031 -25.112 1.00 89.19 82 PRO A N 1
ATOM 602 C CA . PRO A 1 82 ? 12.481 5.902 -26.256 1.00 89.19 82 PRO A CA 1
ATOM 603 C C . PRO A 1 82 ? 12.615 4.464 -26.791 1.00 89.19 82 PRO A C 1
ATOM 605 O O . PRO A 1 82 ? 13.124 4.275 -27.899 1.00 89.19 82 PRO A O 1
ATOM 608 N N . LEU A 1 83 ? 12.172 3.445 -26.047 1.00 87.00 83 LEU A N 1
ATOM 609 C CA . LEU A 1 83 ? 12.325 2.045 -26.435 1.00 87.00 83 LEU A CA 1
ATOM 610 C C . LEU A 1 83 ? 11.242 1.627 -27.431 1.00 87.00 83 LEU A C 1
ATOM 612 O O . LEU A 1 83 ? 10.049 1.666 -27.149 1.00 87.00 83 LEU A O 1
ATOM 616 N N . ARG A 1 84 ? 11.674 1.170 -28.611 1.00 85.81 84 ARG A N 1
ATOM 617 C CA . ARG A 1 84 ? 10.778 0.638 -29.657 1.00 85.81 84 ARG A CA 1
ATOM 618 C C . ARG A 1 84 ? 10.549 -0.869 -29.549 1.00 85.81 84 ARG A C 1
ATOM 620 O O . ARG A 1 84 ? 9.596 -1.377 -30.128 1.00 85.81 84 ARG A O 1
ATOM 627 N N . ASN A 1 85 ? 11.429 -1.578 -28.842 1.00 87.81 85 ASN A N 1
ATOM 628 C CA . ASN A 1 85 ? 11.384 -3.027 -28.681 1.00 87.81 85 ASN A CA 1
ATOM 629 C C . ASN A 1 85 ? 11.550 -3.400 -27.204 1.00 87.81 85 ASN A C 1
ATOM 631 O O . ASN A 1 85 ? 12.610 -3.179 -26.627 1.00 87.81 85 ASN A O 1
ATOM 635 N N . LEU A 1 86 ? 10.513 -3.997 -26.618 1.00 88.25 86 LEU A N 1
ATOM 636 C CA . LEU A 1 86 ? 10.520 -4.473 -25.231 1.00 88.25 86 LEU A CA 1
ATOM 637 C C . LEU A 1 86 ? 11.004 -5.929 -25.097 1.00 88.25 86 LEU A C 1
ATOM 639 O O . LEU A 1 86 ? 11.058 -6.455 -23.994 1.00 88.25 86 LEU A O 1
ATOM 643 N N . ASN A 1 87 ? 11.362 -6.597 -26.198 1.00 90.19 87 ASN A N 1
ATOM 644 C CA . ASN A 1 87 ? 11.947 -7.944 -26.152 1.00 90.19 87 ASN A CA 1
ATOM 645 C C . ASN A 1 87 ? 13.476 -7.926 -25.987 1.00 90.19 87 ASN A C 1
ATOM 647 O O . ASN A 1 87 ? 14.088 -8.976 -25.814 1.00 90.19 87 ASN A O 1
ATOM 651 N N . ASP A 1 88 ? 14.105 -6.749 -26.047 1.00 88.88 88 ASP A N 1
ATOM 652 C CA . ASP A 1 88 ? 15.542 -6.592 -25.824 1.00 88.88 88 ASP A CA 1
ATOM 653 C C . ASP A 1 88 ? 15.835 -6.461 -24.322 1.00 88.88 88 ASP A C 1
ATOM 655 O O . ASP A 1 88 ? 15.931 -5.362 -23.767 1.00 88.88 88 ASP A O 1
ATOM 659 N N . ALA A 1 89 ? 15.920 -7.611 -23.650 1.00 88.44 89 ALA A N 1
ATOM 660 C CA . ALA A 1 89 ? 16.114 -7.678 -22.206 1.00 88.44 89 ALA A CA 1
ATOM 661 C C . ALA A 1 89 ? 17.413 -6.993 -21.718 1.00 88.44 89 ALA A C 1
ATOM 663 O O . ALA A 1 89 ? 17.330 -6.254 -20.736 1.00 88.44 89 ALA A O 1
ATOM 664 N N . PRO A 1 90 ? 18.585 -7.145 -22.375 1.00 87.31 90 PRO A N 1
ATOM 665 C CA . PRO A 1 90 ? 19.791 -6.397 -22.011 1.00 87.31 90 PRO A CA 1
ATOM 666 C C . PRO A 1 90 ? 19.612 -4.878 -22.070 1.00 87.31 90 PRO A C 1
ATOM 668 O O . PRO A 1 90 ? 20.013 -4.178 -21.138 1.00 87.31 90 PRO A O 1
ATOM 671 N N . SER A 1 91 ? 18.983 -4.359 -23.130 1.00 86.44 91 SER A N 1
ATOM 672 C CA . SER A 1 91 ? 18.700 -2.925 -23.225 1.00 86.44 91 SER A CA 1
ATOM 673 C C . SER A 1 91 ? 17.741 -2.480 -22.128 1.00 86.44 91 SER A C 1
ATOM 675 O O . SER A 1 91 ? 18.027 -1.500 -21.447 1.00 86.44 91 SER A O 1
ATOM 677 N N . LEU A 1 92 ? 16.661 -3.224 -21.877 1.00 89.75 92 LEU A N 1
ATOM 678 C CA . LEU A 1 92 ? 15.724 -2.918 -20.793 1.00 89.75 92 LEU A CA 1
ATOM 679 C C . LEU A 1 92 ? 16.399 -2.867 -19.421 1.00 89.75 92 LEU A C 1
ATOM 681 O O . LEU A 1 92 ? 16.157 -1.921 -18.676 1.00 89.75 92 LEU A O 1
ATOM 685 N N . CYS A 1 93 ? 17.274 -3.824 -19.098 1.00 88.44 93 CYS A N 1
ATOM 686 C CA . CYS A 1 93 ? 17.998 -3.830 -17.826 1.00 88.44 93 CYS A CA 1
ATOM 687 C C . CYS A 1 93 ? 18.777 -2.525 -17.599 1.00 88.44 93 CYS A C 1
ATOM 689 O O . CYS A 1 93 ? 18.696 -1.966 -16.509 1.00 88.44 93 CYS A O 1
ATOM 691 N N . ARG A 1 94 ? 19.430 -1.973 -18.632 1.00 87.88 94 ARG A N 1
ATOM 692 C CA . ARG A 1 94 ? 20.169 -0.697 -18.531 1.00 87.88 94 ARG A CA 1
ATOM 693 C C . ARG A 1 94 ? 19.265 0.500 -18.220 1.00 87.88 94 ARG A C 1
ATOM 695 O O . ARG A 1 94 ? 19.635 1.380 -17.446 1.00 87.88 94 ARG A O 1
ATOM 702 N N . TYR A 1 95 ? 18.068 0.547 -18.805 1.00 87.31 95 TYR A N 1
ATOM 703 C CA . TYR A 1 95 ? 17.091 1.596 -18.487 1.00 87.31 95 TYR A CA 1
ATOM 704 C C . TYR A 1 95 ? 16.483 1.393 -17.090 1.00 87.31 95 TYR A C 1
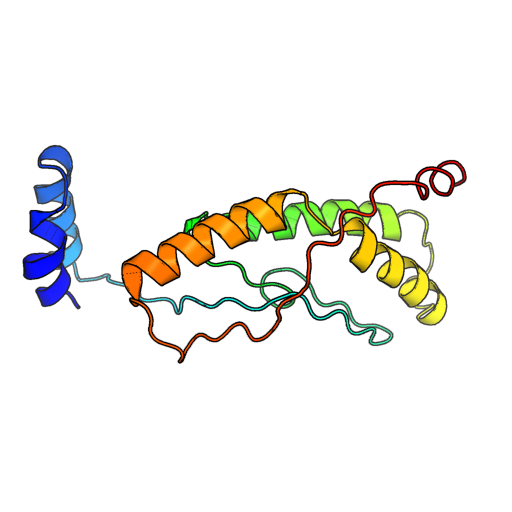ATOM 706 O O . TYR A 1 95 ? 16.261 2.366 -16.370 1.00 87.31 95 TYR A O 1
ATOM 714 N N . LEU A 1 96 ? 16.263 0.145 -16.664 1.00 89.12 96 LEU A N 1
ATOM 715 C CA . LEU A 1 96 ? 15.737 -0.177 -15.332 1.00 89.12 96 LEU A CA 1
ATOM 716 C C . LEU A 1 96 ? 16.757 0.052 -14.206 1.00 89.12 96 LEU A C 1
ATOM 718 O O . LEU A 1 96 ? 16.364 0.410 -13.101 1.00 89.12 96 LEU A O 1
ATOM 722 N N . GLU A 1 97 ? 18.056 -0.055 -14.473 1.00 88.31 97 GLU A N 1
ATOM 723 C CA . GLU A 1 97 ? 19.096 0.415 -13.547 1.00 88.31 97 GLU A CA 1
ATOM 724 C C . GLU A 1 97 ? 18.916 1.902 -13.218 1.00 88.31 97 GLU A C 1
ATOM 726 O O . GLU A 1 97 ? 18.954 2.296 -12.051 1.00 88.31 97 GLU A O 1
ATOM 731 N N . SER A 1 98 ? 18.617 2.714 -14.238 1.00 88.31 98 SER A N 1
ATOM 732 C CA . SER A 1 98 ? 18.347 4.148 -14.067 1.00 88.31 98 SER A CA 1
ATOM 733 C C . SER A 1 98 ? 17.048 4.408 -13.302 1.00 88.31 98 SER A C 1
ATOM 735 O O . SER A 1 98 ? 16.939 5.389 -12.574 1.00 88.31 98 SER A O 1
ATOM 737 N N . PHE A 1 99 ? 16.055 3.523 -13.407 1.00 88.88 99 PHE A N 1
ATOM 738 C CA . PHE A 1 99 ? 14.834 3.628 -12.608 1.00 88.88 99 PHE A CA 1
ATOM 739 C C . PHE A 1 99 ? 15.135 3.553 -11.104 1.00 88.88 99 PHE A C 1
ATOM 741 O O . PHE A 1 99 ? 14.613 4.363 -10.343 1.00 88.88 99 PHE A O 1
ATOM 748 N N . TYR A 1 100 ? 16.014 2.649 -10.663 1.00 84.75 100 TYR A N 1
ATOM 749 C CA . TYR A 1 100 ? 16.335 2.504 -9.238 1.00 84.75 100 TYR A CA 1
ATOM 750 C C . TYR A 1 100 ? 17.109 3.693 -8.653 1.00 84.75 100 TYR A C 1
ATOM 752 O O . TYR A 1 100 ? 16.982 3.970 -7.459 1.00 84.75 100 TYR A O 1
ATOM 760 N N . THR A 1 101 ? 17.868 4.424 -9.471 1.00 83.44 101 THR A N 1
ATOM 761 C CA . THR A 1 101 ? 18.559 5.648 -9.039 1.00 83.44 101 THR A CA 1
ATOM 762 C C . THR A 1 101 ? 17.630 6.860 -9.052 1.00 83.44 101 THR A C 1
ATOM 764 O O . THR A 1 101 ? 17.593 7.609 -8.075 1.00 83.44 101 THR A O 1
ATOM 767 N N . LEU A 1 102 ? 16.832 7.022 -10.112 1.00 83.56 102 LEU A N 1
ATOM 768 C CA . LEU A 1 102 ? 15.909 8.149 -10.298 1.00 83.56 102 LEU A CA 1
ATOM 769 C C . LEU A 1 102 ? 14.687 8.089 -9.384 1.00 83.56 102 LEU A C 1
ATOM 771 O O . LEU A 1 102 ? 14.112 9.124 -9.055 1.00 83.56 102 LEU A O 1
ATOM 775 N N . ARG A 1 103 ? 14.293 6.885 -8.960 1.00 77.38 103 ARG A N 1
ATOM 776 C CA . ARG A 1 103 ? 13.171 6.676 -8.046 1.00 77.38 103 ARG A CA 1
ATOM 777 C C . ARG A 1 103 ? 13.372 7.347 -6.700 1.00 77.38 103 ARG A C 1
ATOM 779 O O . ARG A 1 103 ? 12.356 7.624 -6.081 1.00 77.38 103 ARG A O 1
ATOM 786 N N . LYS A 1 104 ? 14.616 7.579 -6.241 1.00 64.50 104 LYS A N 1
ATOM 787 C CA . LYS A 1 104 ? 14.927 8.133 -4.909 1.00 64.50 104 LYS A CA 1
ATOM 788 C C . LYS A 1 104 ? 14.081 9.383 -4.637 1.00 64.50 104 LYS A C 1
ATOM 790 O O . LYS A 1 104 ? 14.438 10.473 -5.089 1.00 64.50 104 LYS A O 1
ATOM 795 N N . PRO A 1 105 ? 12.970 9.266 -3.892 1.00 54.06 105 PRO A N 1
ATOM 796 C CA . PRO A 1 105 ? 12.128 10.411 -3.648 1.00 54.06 105 PRO A CA 1
ATOM 797 C C . PRO A 1 105 ? 12.728 11.172 -2.462 1.00 54.06 105 PRO A C 1
ATOM 799 O O . PRO A 1 105 ? 13.101 10.541 -1.474 1.00 54.06 105 PRO A O 1
ATOM 802 N N . PRO A 1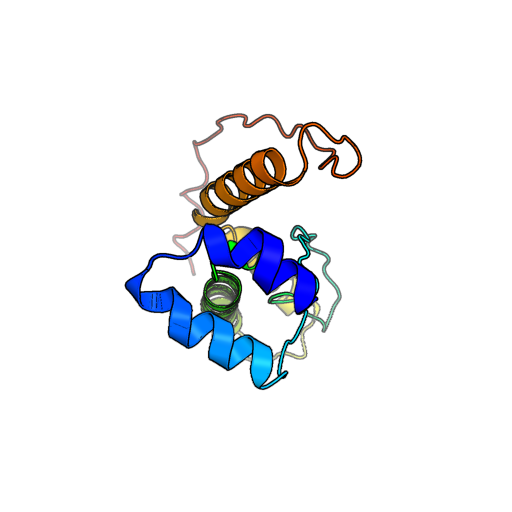 106 ? 12.723 12.515 -2.448 1.00 47.22 106 PRO A N 1
ATOM 803 C CA . PRO A 1 106 ? 13.023 13.283 -1.232 1.00 47.22 106 PRO A CA 1
ATOM 804 C C . PRO A 1 106 ? 12.092 12.922 -0.049 1.00 47.22 106 PRO A C 1
ATOM 806 O O . PRO A 1 106 ? 12.391 13.212 1.108 1.00 47.22 106 PRO A O 1
ATOM 809 N N . TRP A 1 107 ? 10.968 12.253 -0.329 1.00 49.16 107 TRP A N 1
ATOM 810 C CA . TRP A 1 107 ? 9.981 11.772 0.636 1.00 49.16 107 TRP A CA 1
ATOM 811 C C . TRP A 1 107 ? 10.431 10.563 1.454 1.00 49.16 107 TRP A C 1
ATOM 813 O O . TRP A 1 107 ? 9.913 10.392 2.555 1.00 49.16 107 TRP A O 1
ATOM 823 N N . SER A 1 108 ? 11.412 9.774 0.993 1.00 54.34 108 SER A N 1
ATOM 824 C CA . SER A 1 108 ? 11.894 8.612 1.752 1.00 54.34 108 SER A CA 1
ATOM 825 C C . SER A 1 108 ? 12.358 9.011 3.153 1.00 54.34 108 SER A C 1
ATOM 827 O O . SER A 1 108 ? 12.064 8.312 4.112 1.00 54.34 108 SER A O 1
ATOM 829 N N . TYR A 1 109 ? 12.989 10.178 3.303 1.00 53.53 109 TYR A N 1
ATOM 830 C CA . TYR A 1 109 ? 13.474 10.669 4.595 1.00 53.53 109 TYR A CA 1
ATOM 831 C C . TYR A 1 109 ? 12.348 11.137 5.530 1.00 53.53 109 TYR A C 1
ATOM 833 O O . TYR A 1 109 ? 12.349 10.802 6.715 1.00 53.53 109 TYR A O 1
ATOM 841 N N . ARG A 1 110 ? 11.361 11.890 5.018 1.00 53.31 110 ARG A N 1
ATOM 842 C CA . ARG A 1 110 ? 10.225 12.368 5.832 1.00 53.31 110 ARG A CA 1
ATOM 843 C C . ARG A 1 110 ? 9.294 11.234 6.243 1.00 53.31 110 ARG A C 1
ATOM 845 O O . ARG A 1 110 ? 8.822 11.222 7.377 1.00 53.31 110 ARG A O 1
ATOM 852 N N . GLU A 1 111 ? 9.044 10.292 5.343 1.00 58.59 111 GLU A N 1
ATOM 853 C CA . GLU A 1 111 ? 8.207 9.132 5.631 1.00 58.59 111 GLU A CA 1
ATOM 854 C C . GLU A 1 111 ? 8.906 8.197 6.622 1.00 58.59 111 GLU A C 1
ATOM 856 O O . GLU A 1 111 ? 8.305 7.832 7.627 1.00 58.59 111 GLU A O 1
ATOM 861 N N . GLN A 1 112 ? 10.206 7.925 6.447 1.00 61.31 112 GLN A N 1
ATOM 862 C CA . GLN A 1 112 ? 10.992 7.162 7.426 1.00 61.31 112 GLN A CA 1
ATOM 863 C C . GLN A 1 112 ? 11.008 7.816 8.813 1.00 61.31 112 GLN A C 1
ATOM 865 O O . GLN A 1 112 ? 10.923 7.106 9.809 1.00 61.31 112 GLN A O 1
ATOM 870 N N . TYR A 1 113 ? 11.081 9.147 8.908 1.00 62.91 113 TYR A N 1
ATOM 871 C CA . TYR A 1 113 ? 11.031 9.845 10.197 1.00 62.91 113 TYR A CA 1
ATOM 872 C C . TYR A 1 113 ? 9.670 9.699 10.891 1.00 62.91 113 TYR A C 1
ATOM 874 O O . TYR A 1 113 ? 9.610 9.410 12.086 1.00 62.91 113 TYR A O 1
ATOM 882 N N . LEU A 1 114 ? 8.570 9.857 10.148 1.00 65.69 114 LEU A N 1
ATOM 883 C CA . LEU A 1 114 ? 7.218 9.671 10.686 1.00 65.69 114 LEU A CA 1
ATOM 884 C C . LEU A 1 114 ? 6.975 8.224 11.123 1.00 65.69 114 LEU A C 1
ATOM 886 O O . LEU A 1 114 ? 6.403 8.005 12.189 1.00 65.69 114 LEU A O 1
ATOM 890 N N . VAL A 1 115 ? 7.459 7.253 10.346 1.00 65.38 115 VAL A N 1
ATOM 891 C CA . VAL A 1 115 ? 7.396 5.830 10.701 1.00 65.38 115 VAL A CA 1
ATOM 892 C C . VAL A 1 115 ? 8.213 5.542 11.954 1.00 65.38 115 VAL A C 1
ATOM 894 O O . VAL A 1 115 ? 7.670 4.975 12.894 1.00 65.38 115 VAL A O 1
ATOM 897 N N . ARG A 1 116 ? 9.460 6.024 12.034 1.00 65.50 116 ARG A N 1
ATOM 898 C CA . ARG A 1 116 ? 10.288 5.883 13.243 1.00 65.50 116 ARG A CA 1
ATOM 899 C C . ARG A 1 116 ? 9.597 6.470 14.472 1.00 65.50 116 ARG A C 1
ATOM 901 O O . ARG A 1 116 ? 9.538 5.813 15.503 1.00 65.50 116 ARG A O 1
ATOM 908 N N . ASN A 1 117 ? 9.035 7.675 14.376 1.00 65.44 117 ASN A N 1
ATOM 909 C CA . ASN A 1 117 ? 8.318 8.288 15.498 1.00 65.44 117 ASN A CA 1
ATOM 910 C C . ASN A 1 117 ? 7.066 7.495 15.898 1.00 65.44 117 ASN A C 1
ATOM 912 O O . ASN A 1 117 ? 6.783 7.356 17.089 1.00 65.44 117 ASN A O 1
ATOM 916 N N . PHE A 1 118 ? 6.320 6.958 14.931 1.00 70.69 118 PHE A N 1
ATOM 917 C CA . PHE A 1 118 ? 5.172 6.105 15.224 1.00 70.69 118 PHE A CA 1
ATOM 918 C C . PHE A 1 118 ? 5.598 4.805 15.916 1.00 70.69 118 PHE A C 1
ATOM 920 O O . PHE A 1 118 ? 5.003 4.433 16.925 1.00 70.69 118 PHE A O 1
ATOM 927 N N . ASP A 1 119 ? 6.656 4.155 15.433 1.00 67.38 119 ASP A N 1
ATOM 928 C CA . ASP A 1 119 ? 7.174 2.929 16.036 1.00 67.38 119 ASP A CA 1
ATOM 929 C C . ASP A 1 119 ? 7.675 3.183 17.466 1.00 67.38 119 ASP A C 1
ATOM 931 O O . ASP A 1 119 ? 7.323 2.443 18.387 1.00 67.38 119 ASP A O 1
ATOM 935 N N . HIS A 1 120 ? 8.399 4.287 17.688 1.00 68.44 120 HIS A N 1
ATOM 936 C CA . HIS A 1 120 ? 8.841 4.711 19.021 1.00 68.44 120 HIS A CA 1
ATOM 937 C C . HIS A 1 120 ? 7.672 4.969 19.981 1.00 68.44 120 HIS A C 1
ATOM 939 O O . HIS A 1 120 ? 7.720 4.553 21.139 1.00 68.44 120 HIS A O 1
ATOM 945 N N . THR A 1 121 ? 6.622 5.647 19.514 1.00 67.50 121 THR A N 1
ATOM 946 C CA . THR A 1 121 ? 5.443 5.980 20.334 1.00 67.50 121 THR A CA 1
ATOM 947 C C . THR A 1 121 ? 4.527 4.779 20.580 1.00 67.50 121 THR A C 1
ATOM 949 O O . THR A 1 121 ? 3.910 4.703 21.641 1.00 67.50 121 THR A O 1
ATOM 952 N N . SER A 1 122 ? 4.456 3.829 19.644 1.00 66.19 122 SER A N 1
ATOM 953 C CA . SER A 1 122 ? 3.517 2.699 19.693 1.00 66.19 122 SER A CA 1
ATOM 954 C C . SER A 1 122 ? 4.094 1.437 20.330 1.00 66.19 122 SER A C 1
ATOM 956 O O . SER A 1 122 ? 3.351 0.693 20.970 1.00 66.19 122 SER A O 1
ATOM 958 N N . PHE A 1 123 ? 5.393 1.168 20.168 1.00 60.25 123 PHE A N 1
ATOM 959 C CA . PHE A 1 123 ? 6.005 -0.094 20.605 1.00 60.25 123 PHE A CA 1
ATOM 960 C C . PHE A 1 123 ? 6.996 0.050 21.766 1.00 60.25 123 PHE A C 1
ATOM 962 O O . PHE A 1 123 ? 7.444 -0.972 22.294 1.00 60.25 123 PHE A O 1
ATOM 969 N N . GLY A 1 124 ? 7.321 1.275 22.199 1.00 53.47 124 GLY A N 1
ATOM 970 C CA . GLY A 1 124 ? 8.411 1.517 23.153 1.00 53.47 124 GLY A CA 1
ATOM 971 C C . GLY A 1 124 ? 9.758 1.022 22.604 1.00 53.47 124 GLY A C 1
ATOM 972 O O . GLY A 1 124 ? 9.831 0.552 21.474 1.00 53.47 124 GLY A O 1
ATOM 973 N N . ASN A 1 125 ? 10.845 1.106 23.378 1.00 47.41 125 ASN A N 1
ATOM 974 C CA . ASN A 1 125 ? 12.188 0.630 22.983 1.00 47.41 125 ASN A CA 1
ATOM 975 C C . ASN A 1 125 ? 12.277 -0.914 22.864 1.00 47.41 125 ASN A C 1
ATOM 977 O O . ASN A 1 125 ? 13.138 -1.541 23.475 1.00 47.41 125 ASN A O 1
ATOM 981 N N . ASN A 1 126 ? 11.375 -1.551 22.117 1.00 41.88 126 ASN A N 1
ATOM 982 C CA . ASN A 1 126 ? 11.380 -2.981 21.857 1.00 41.88 126 ASN A CA 1
ATOM 983 C C . ASN A 1 126 ? 12.310 -3.294 20.669 1.00 41.88 126 ASN A C 1
ATOM 985 O O . ASN A 1 126 ? 11.986 -2.955 19.530 1.00 41.88 126 ASN A O 1
ATOM 989 N N . PRO A 1 127 ? 13.436 -3.997 20.891 1.00 41.19 127 PRO A N 1
ATOM 990 C CA . PRO A 1 127 ? 14.448 -4.266 19.865 1.00 41.19 127 PRO A CA 1
ATOM 991 C C . PRO A 1 127 ? 14.019 -5.315 18.820 1.00 41.19 127 PRO A C 1
ATOM 993 O O . PRO A 1 127 ? 14.793 -5.673 17.941 1.00 41.19 127 PRO A O 1
ATOM 996 N N . LEU A 1 128 ? 12.786 -5.828 18.875 1.00 40.97 128 LEU A N 1
ATOM 997 C CA . LEU A 1 128 ? 12.280 -6.806 17.899 1.00 40.97 128 LEU A CA 1
ATOM 998 C C . LEU A 1 128 ? 11.945 -6.187 16.528 1.00 40.97 128 LEU A C 1
ATOM 1000 O O . LEU A 1 128 ? 11.791 -6.924 15.560 1.00 40.97 128 LEU A O 1
ATOM 1004 N N . TYR A 1 129 ? 11.907 -4.854 16.431 1.00 42.81 129 TYR A N 1
ATOM 1005 C CA . TYR A 1 129 ? 11.901 -4.098 15.173 1.00 42.81 129 TYR A CA 1
ATOM 1006 C C . TYR A 1 129 ? 13.248 -3.382 14.972 1.00 42.81 129 TYR A C 1
ATOM 1008 O O . TYR A 1 129 ? 13.322 -2.186 14.705 1.00 42.81 129 TYR A O 1
ATOM 1016 N N . CYS A 1 130 ? 14.356 -4.112 15.125 1.00 33.38 130 CYS A N 1
ATOM 1017 C CA . CYS A 1 130 ? 15.658 -3.651 14.656 1.00 33.38 130 CYS A CA 1
ATOM 1018 C C . CYS A 1 130 ? 15.649 -3.568 13.122 1.00 33.38 130 CYS A C 1
ATOM 1020 O O . CYS A 1 130 ? 15.916 -4.548 12.428 1.00 33.38 130 CYS A O 1
ATOM 1022 N N . GLY A 1 131 ? 15.417 -2.368 12.589 1.00 38.16 131 GLY A N 1
ATOM 1023 C CA . GLY A 1 131 ? 16.053 -1.952 11.343 1.00 38.16 131 GLY A CA 1
ATOM 1024 C C . GLY A 1 131 ? 17.563 -1.906 11.572 1.00 38.16 131 GLY A C 1
ATOM 1025 O O . GLY A 1 131 ? 18.114 -0.853 11.872 1.00 38.16 131 GLY A O 1
ATOM 1026 N N . GLY A 1 132 ? 18.212 -3.072 11.524 1.00 32.91 132 GLY A N 1
ATOM 1027 C CA . GLY A 1 132 ? 19.663 -3.185 11.494 1.00 32.91 132 GLY A CA 1
ATOM 1028 C C . GLY A 1 132 ? 20.179 -2.508 10.230 1.00 32.91 132 GLY A C 1
ATOM 1029 O O . GLY A 1 132 ? 19.846 -2.922 9.122 1.00 32.91 132 GLY A O 1
ATOM 1030 N N . GLY A 1 133 ? 20.946 -1.442 10.420 1.00 31.50 133 GLY A N 1
ATOM 1031 C CA . GLY A 1 133 ? 21.490 -0.617 9.354 1.00 31.50 133 GLY A CA 1
ATOM 1032 C C . GLY A 1 133 ? 21.710 0.802 9.852 1.00 31.50 133 GLY A C 1
ATOM 1033 O O . GLY A 1 133 ? 20.974 1.714 9.481 1.00 31.50 133 GLY A O 1
ATOM 1034 N N . GLU A 1 134 ? 22.722 0.990 10.698 1.00 36.78 134 GLU A N 1
ATOM 1035 C CA . GLU A 1 134 ? 23.430 2.267 10.744 1.00 36.78 134 GLU A CA 1
ATOM 1036 C C . GLU A 1 134 ? 24.003 2.505 9.341 1.00 36.78 134 GLU A C 1
ATOM 1038 O O . GLU A 1 134 ? 25.077 2.024 8.999 1.00 36.78 134 GLU A O 1
ATOM 1043 N N . SER A 1 135 ? 23.252 3.177 8.472 1.00 33.81 135 SER A N 1
ATOM 1044 C CA . SER A 1 135 ? 23.861 3.890 7.359 1.00 33.81 135 SER A CA 1
ATOM 1045 C C . SER A 1 135 ? 24.132 5.293 7.872 1.00 33.81 135 SER A C 1
ATOM 1047 O O . SER A 1 135 ? 23.204 6.101 7.992 1.00 33.81 135 SER A O 1
ATOM 1049 N N . GLU A 1 136 ? 25.387 5.543 8.234 1.00 29.41 136 GLU A N 1
ATOM 1050 C CA . GLU A 1 136 ? 25.936 6.887 8.360 1.00 29.41 136 GLU A CA 1
ATOM 1051 C C . GLU A 1 136 ? 25.413 7.732 7.193 1.00 29.41 136 GLU A C 1
ATOM 1053 O O . GLU A 1 136 ? 25.602 7.404 6.020 1.00 29.41 136 GLU A O 1
ATOM 1058 N N . ILE A 1 137 ? 24.694 8.805 7.519 1.00 33.84 137 ILE A N 1
ATOM 1059 C CA . ILE A 1 137 ? 24.441 9.882 6.570 1.00 33.84 137 ILE A CA 1
ATOM 1060 C C . ILE A 1 137 ? 25.781 10.597 6.449 1.00 33.84 137 ILE A C 1
ATOM 1062 O O . ILE A 1 137 ? 26.084 11.514 7.206 1.00 33.84 137 ILE A O 1
ATOM 1066 N N . VAL A 1 138 ? 26.621 10.099 5.548 1.00 28.34 138 VAL A N 1
ATOM 1067 C CA . VAL A 1 138 ? 27.743 10.871 5.036 1.00 28.34 138 VAL A CA 1
ATOM 1068 C C . VAL A 1 138 ? 27.138 11.830 4.017 1.00 28.34 138 VAL A C 1
ATOM 1070 O O . VAL A 1 138 ? 26.657 11.422 2.958 1.00 28.34 138 VAL A O 1
ATOM 1073 N N . ASP A 1 139 ? 27.070 13.100 4.405 1.00 32.62 139 ASP A N 1
ATOM 1074 C CA . ASP A 1 139 ? 26.777 14.221 3.522 1.00 32.62 139 ASP A CA 1
ATOM 1075 C C . ASP A 1 139 ? 27.840 14.275 2.417 1.00 32.62 139 ASP A C 1
ATOM 1077 O O . ASP A 1 139 ? 28.894 14.881 2.580 1.00 32.62 139 ASP A O 1
ATOM 1081 N N . GLU A 1 140 ? 27.567 13.651 1.273 1.00 30.03 140 GLU A N 1
ATOM 1082 C CA . GLU A 1 140 ? 28.365 13.831 0.059 1.00 30.03 140 GLU A CA 1
ATOM 1083 C C . GLU A 1 140 ? 27.461 14.346 -1.069 1.00 30.03 140 GLU A C 1
ATOM 1085 O O . GLU A 1 140 ? 27.168 13.692 -2.068 1.00 30.03 140 GLU A O 1
ATOM 1090 N N . PHE A 1 141 ? 26.950 15.564 -0.867 1.00 32.50 141 PHE A N 1
ATOM 1091 C CA . PHE A 1 141 ? 26.401 16.387 -1.940 1.00 32.50 141 PHE A CA 1
ATOM 1092 C C . PHE A 1 141 ? 27.538 17.176 -2.592 1.00 32.50 141 PHE A C 1
ATOM 1094 O O . PHE A 1 141 ? 27.893 18.268 -2.152 1.00 32.50 141 PHE A O 1
ATOM 1101 N N . GLY A 1 142 ? 28.067 16.639 -3.688 1.00 33.44 142 GLY A N 1
ATOM 1102 C CA . GLY A 1 142 ? 28.939 17.384 -4.585 1.00 33.44 142 GLY A CA 1
ATOM 1103 C C . GLY A 1 142 ? 29.564 16.500 -5.654 1.00 33.44 142 GLY A C 1
ATOM 1104 O O . GLY A 1 142 ? 30.640 15.987 -5.417 1.00 33.44 142 GLY A O 1
ATOM 1105 N N . GLU A 1 143 ? 28.889 16.332 -6.801 1.00 32.72 143 GLU A N 1
ATOM 1106 C CA . GLU A 1 143 ? 29.478 16.492 -8.157 1.00 32.72 143 GLU A CA 1
ATOM 1107 C C . GLU A 1 143 ? 28.728 15.809 -9.321 1.00 32.72 143 GLU A C 1
ATOM 1109 O O . GLU A 1 143 ? 29.017 16.127 -10.472 1.00 32.72 143 GLU A O 1
ATOM 1114 N N . ASP A 1 144 ? 27.679 15.011 -9.114 1.00 32.69 144 ASP A N 1
ATOM 1115 C CA . ASP A 1 144 ? 27.077 14.253 -10.237 1.00 32.69 144 ASP A CA 1
ATOM 1116 C C . ASP A 1 144 ? 25.928 14.951 -11.000 1.00 32.69 144 ASP A C 1
ATOM 1118 O O . ASP A 1 144 ? 25.075 14.310 -11.616 1.00 32.69 144 ASP A O 1
ATOM 1122 N N . SER A 1 145 ? 25.905 16.289 -11.050 1.00 32.69 145 SER A N 1
ATOM 1123 C CA . SER A 1 145 ? 24.924 17.032 -11.873 1.00 32.69 145 SER A CA 1
ATOM 1124 C C . SER A 1 145 ? 25.300 17.143 -13.360 1.00 32.69 145 SER A C 1
ATOM 1126 O O . SER A 1 145 ? 24.556 17.731 -14.149 1.00 32.69 145 SER A O 1
ATOM 1128 N N . LYS A 1 146 ? 26.437 16.575 -13.784 1.00 31.33 146 LYS A N 1
ATOM 1129 C CA . LYS A 1 146 ? 26.949 16.736 -15.158 1.00 31.33 146 LYS A CA 1
ATOM 1130 C C . LYS A 1 146 ? 26.483 15.680 -16.163 1.00 31.33 146 LYS A C 1
ATOM 1132 O O . LYS A 1 146 ? 26.665 15.904 -17.356 1.00 31.33 146 LYS A O 1
ATOM 1137 N N . PHE A 1 147 ? 25.841 14.585 -15.746 1.00 35.59 147 PHE A N 1
ATOM 1138 C CA . PHE A 1 147 ? 25.479 13.505 -16.681 1.00 35.59 147 PHE A CA 1
ATOM 1139 C C . PHE A 1 147 ? 24.063 13.613 -17.286 1.00 35.59 147 PHE A C 1
ATOM 1141 O O . PHE A 1 147 ? 23.762 12.939 -18.264 1.00 35.59 147 PHE A O 1
ATOM 1148 N N . ILE A 1 148 ? 23.196 14.505 -16.781 1.00 41.03 148 ILE A N 1
ATOM 1149 C CA . ILE A 1 148 ? 21.789 14.638 -17.236 1.00 41.03 148 ILE A CA 1
ATOM 1150 C C . ILE A 1 148 ? 21.587 15.835 -18.191 1.00 41.03 148 ILE A C 1
ATOM 1152 O O . ILE A 1 148 ? 20.567 16.521 -18.181 1.00 41.03 148 ILE A O 1
ATOM 1156 N N . LYS A 1 149 ? 22.573 16.116 -19.045 1.00 29.84 149 LYS A N 1
ATOM 1157 C CA . LYS A 1 149 ? 22.404 16.979 -20.227 1.00 29.84 149 LYS A CA 1
ATOM 1158 C C . LYS A 1 149 ? 22.920 16.241 -21.455 1.00 29.84 149 LYS A C 1
ATOM 1160 O O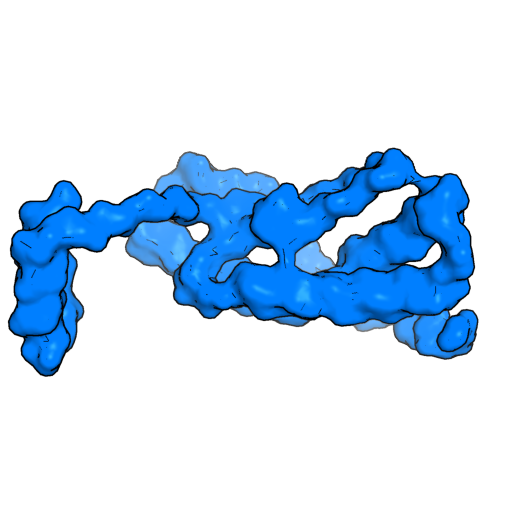 . LYS A 1 149 ? 23.996 16.544 -21.957 1.00 29.84 149 LYS A O 1
ATOM 1165 N N . GLY A 1 150 ? 22.171 15.243 -21.911 1.00 36.28 150 GLY A N 1
ATOM 1166 C CA . GLY A 1 150 ? 22.570 14.485 -23.094 1.00 36.28 150 GLY A CA 1
ATOM 1167 C C . GLY A 1 150 ? 21.742 13.242 -23.383 1.00 36.28 150 GLY A C 1
ATOM 1168 O O . GLY A 1 150 ? 22.336 12.218 -23.697 1.00 36.28 150 GLY A O 1
ATOM 1169 N N . VAL A 1 151 ? 20.411 13.317 -23.274 1.00 37.50 151 VAL A N 1
ATOM 1170 C CA . VAL A 1 151 ? 19.467 12.415 -23.962 1.00 37.50 151 VAL A CA 1
ATOM 1171 C C . VAL A 1 151 ? 18.252 13.229 -24.378 1.00 37.50 151 VAL A C 1
ATOM 1173 O O . VAL A 1 151 ? 17.774 14.014 -23.528 1.00 37.50 151 VAL A O 1
#

Organism: NCBI:txid261450

Radius of gyration: 21.41 Å; chains: 1; bounding box: 52×27×56 Å

Foldseek 3Di:
DLVCCVPPVLVVDPPVCNVVSNVVSVVPPDDDDDFDFDDADDDQDQPDDAAQCRGTDFGCPVVCRVVLRVLLVVLVCVLCVVPPDSNPRVVVSVSVVVSVVVSPDPCVVVSVVVVVVCCCVPPPPDCPPPPPDPPPPPPPPDDPPPPPPDD

pLDDT: mean 75.74, std 21.92, range [28.34, 97.5]